Protein AF-A0A5R9M4S6-F1 (afdb_monomer)

Foldseek 3Di:
DDPPDDDDPPDDPDPDDPDDDDDDDDDDDDPPPPVPPPPPDPPPQVLQADPPPRDGDPDDDDCADPPPRDGRPD

Structure (mmCIF, N/CA/C/O backbone):
data_AF-A0A5R9M4S6-F1
#
_entry.id   AF-A0A5R9M4S6-F1
#
loop_
_atom_site.group_PDB
_atom_site.id
_atom_site.type_symbol
_atom_site.label_atom_id
_atom_site.label_alt_id
_atom_site.label_comp_id
_atom_site.label_asym_id
_atom_site.label_entity_id
_atom_site.label_seq_id
_atom_site.pdbx_PDB_ins_code
_atom_site.Cartn_x
_atom_site.Cartn_y
_atom_site.Cartn_z
_atom_site.occupancy
_atom_site.B_iso_or_equiv
_atom_site.auth_seq_id
_atom_site.auth_comp_id
_atom_site.auth_asym_id
_atom_site.auth_atom_id
_atom_site.pdbx_PDB_model_num
ATOM 1 N N . MET A 1 1 ? 13.953 48.481 -31.158 1.00 56.41 1 MET A N 1
ATOM 2 C CA . MET A 1 1 ? 14.639 47.336 -31.786 1.00 56.41 1 MET A CA 1
ATOM 3 C C . MET A 1 1 ? 13.702 46.147 -31.650 1.00 56.41 1 MET A C 1
ATOM 5 O O . MET A 1 1 ? 13.400 45.789 -30.520 1.00 56.41 1 MET A O 1
ATOM 9 N N . SER A 1 2 ? 13.140 45.630 -32.742 1.00 59.00 2 SER A N 1
ATOM 10 C CA . SER A 1 2 ? 12.242 44.467 -32.672 1.00 59.00 2 SER A CA 1
ATOM 11 C C . SER A 1 2 ? 13.062 43.201 -32.411 1.00 59.00 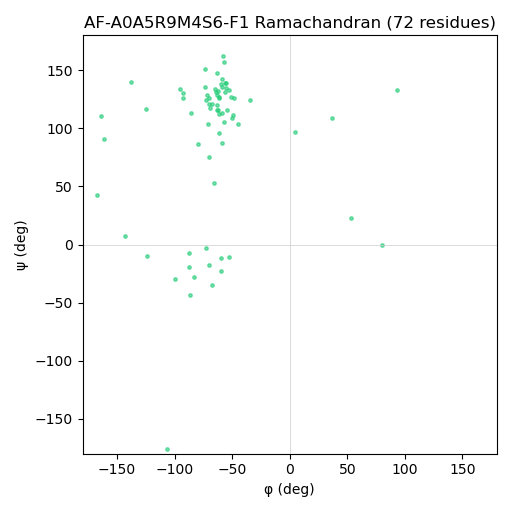2 SER A C 1
ATOM 13 O O . SER A 1 2 ? 14.103 43.050 -33.051 1.00 59.00 2 SER A O 1
ATOM 15 N N . PRO A 1 3 ? 12.647 42.295 -31.510 1.00 71.81 3 PRO A N 1
ATOM 16 C CA . PRO A 1 3 ? 13.287 40.994 -31.416 1.00 71.81 3 PRO A CA 1
ATOM 17 C C . PRO A 1 3 ? 12.924 40.197 -32.672 1.00 71.81 3 PRO A C 1
ATOM 19 O O . PRO A 1 3 ? 11.748 39.941 -32.932 1.00 71.81 3 PRO A O 1
ATOM 22 N N . THR A 1 4 ? 13.917 39.833 -33.481 1.00 73.06 4 THR A N 1
ATOM 23 C CA . THR A 1 4 ? 13.722 38.819 -34.519 1.00 73.06 4 THR A CA 1
ATOM 24 C C . THR A 1 4 ? 13.368 37.520 -33.798 1.00 73.06 4 THR A C 1
ATOM 26 O O . THR A 1 4 ? 14.155 37.036 -32.986 1.00 73.06 4 THR A O 1
ATOM 29 N N . ASN A 1 5 ? 12.155 37.014 -34.012 1.00 73.62 5 ASN A N 1
ATOM 30 C CA . ASN A 1 5 ? 11.697 35.763 -33.410 1.00 73.62 5 ASN A CA 1
ATOM 31 C C . ASN A 1 5 ? 12.635 34.615 -33.858 1.00 73.62 5 ASN A C 1
ATOM 33 O O . ASN A 1 5 ? 13.044 34.624 -35.025 1.00 73.62 5 ASN A O 1
ATOM 37 N N . PRO A 1 6 ? 13.034 33.673 -32.983 1.00 70.62 6 PRO A N 1
ATOM 38 C CA . PRO A 1 6 ? 13.799 32.501 -33.402 1.00 70.62 6 PRO A CA 1
ATOM 39 C C . PRO A 1 6 ? 13.007 31.694 -34.436 1.00 70.62 6 PRO A C 1
ATOM 41 O O . PRO A 1 6 ? 11.809 31.478 -34.283 1.00 70.62 6 PRO A O 1
ATOM 44 N N . VAL A 1 7 ? 13.679 31.267 -35.505 1.00 72.00 7 VAL A N 1
ATOM 45 C CA . VAL A 1 7 ? 13.073 30.399 -36.521 1.00 72.00 7 VAL A CA 1
ATOM 46 C C . VAL A 1 7 ? 12.707 29.061 -35.866 1.00 72.00 7 VAL A C 1
ATOM 48 O O . VAL A 1 7 ? 13.528 28.498 -35.138 1.00 72.00 7 VAL A O 1
ATOM 51 N N . GLU A 1 8 ? 11.483 28.574 -36.077 1.00 68.62 8 GLU A N 1
ATOM 52 C CA . GLU A 1 8 ? 11.059 27.260 -35.581 1.00 68.62 8 GLU A CA 1
ATOM 53 C C . GLU A 1 8 ? 11.972 26.146 -36.142 1.00 68.62 8 GLU A C 1
ATOM 55 O O . GLU A 1 8 ? 12.408 26.235 -37.296 1.00 68.62 8 GLU A O 1
ATOM 60 N N . PRO A 1 9 ? 12.302 25.104 -35.354 1.00 65.81 9 PRO A N 1
ATOM 61 C CA . PRO A 1 9 ? 13.014 23.942 -35.868 1.00 65.81 9 PRO A CA 1
ATOM 62 C C . PRO A 1 9 ? 12.163 23.247 -36.934 1.00 65.81 9 PRO A C 1
ATOM 64 O O . PRO A 1 9 ? 10.984 22.994 -36.707 1.00 65.81 9 PRO A O 1
ATOM 67 N N . ALA A 1 10 ? 12.770 22.928 -38.080 1.00 66.06 10 ALA A N 1
ATOM 68 C CA . ALA A 1 10 ? 12.119 22.154 -39.130 1.00 66.06 10 ALA A CA 1
ATOM 69 C C . ALA A 1 10 ? 11.516 20.868 -38.544 1.00 66.06 10 ALA A C 1
ATOM 71 O O . ALA A 1 10 ? 12.208 20.115 -37.851 1.00 66.06 10 ALA A O 1
ATOM 72 N N . GLU A 1 11 ? 10.230 20.648 -38.811 1.00 63.38 11 GLU A N 1
ATOM 73 C CA . GLU A 1 11 ? 9.535 19.427 -38.419 1.00 63.38 11 GLU A CA 1
ATOM 74 C C . GLU A 1 11 ? 10.288 18.208 -38.978 1.00 63.38 11 GLU A C 1
ATOM 76 O O . GLU A 1 11 ? 10.786 18.263 -40.109 1.00 63.38 11 GLU A O 1
ATOM 81 N N . PRO A 1 12 ? 10.435 17.116 -38.211 1.00 66.94 12 PRO A N 1
ATOM 82 C CA . PRO A 1 12 ? 11.081 15.924 -38.731 1.00 66.94 12 PRO A CA 1
ATOM 83 C C . PRO A 1 12 ? 10.229 15.348 -39.866 1.00 66.94 12 PRO A C 1
ATOM 85 O O . PRO A 1 12 ? 9.018 15.191 -39.717 1.00 66.94 12 PRO A O 1
ATOM 88 N N . ASP A 1 13 ? 10.872 14.998 -40.981 1.00 66.38 13 ASP A N 1
ATOM 89 C CA . ASP A 1 13 ? 10.292 14.082 -41.963 1.00 66.38 13 ASP A CA 1
ATOM 90 C C . ASP A 1 13 ? 9.969 12.787 -41.201 1.00 66.38 13 ASP A C 1
ATOM 92 O O . ASP A 1 13 ? 10.866 12.102 -40.698 1.00 66.38 13 ASP A O 1
ATOM 96 N N . GLY A 1 14 ? 8.677 12.567 -40.942 1.00 65.88 14 GLY A N 1
ATOM 97 C CA . GLY A 1 14 ? 8.199 11.476 -40.097 1.00 65.88 14 GLY A CA 1
ATOM 98 C C . GLY A 1 14 ? 8.649 10.111 -40.629 1.00 65.88 14 GLY A C 1
ATOM 99 O O . GLY A 1 14 ? 9.031 9.990 -41.793 1.00 65.88 14 GLY A O 1
ATOM 100 N N . PRO A 1 15 ? 8.619 9.042 -39.813 1.00 68.31 15 PRO A N 1
ATOM 101 C CA . PRO A 1 15 ? 8.978 7.723 -40.312 1.00 68.31 15 PRO A CA 1
ATOM 102 C C . PRO A 1 15 ? 8.007 7.331 -41.429 1.00 68.31 15 PRO A C 1
ATOM 104 O O . PRO A 1 15 ? 6.792 7.376 -41.236 1.00 68.31 15 PRO A O 1
ATOM 107 N N . ALA A 1 16 ? 8.550 6.952 -42.590 1.00 63.75 16 ALA A N 1
ATOM 108 C CA . ALA A 1 16 ? 7.765 6.399 -43.684 1.00 63.75 16 ALA A CA 1
ATOM 109 C C . ALA A 1 16 ? 6.835 5.301 -43.144 1.00 63.75 16 ALA A C 1
ATOM 111 O O . ALA A 1 16 ? 7.285 4.383 -42.452 1.00 63.75 16 ALA A O 1
ATOM 112 N N . GLU A 1 17 ? 5.539 5.438 -43.426 1.00 61.72 17 GLU A N 1
ATOM 113 C CA . GLU A 1 17 ? 4.506 4.526 -42.942 1.00 61.72 17 GLU A CA 1
ATOM 114 C C . GLU A 1 17 ? 4.870 3.072 -43.290 1.00 61.72 17 GLU A C 1
ATOM 116 O O . GLU A 1 17 ? 5.251 2.792 -44.434 1.00 61.72 17 GLU A O 1
ATOM 121 N N . PRO A 1 18 ? 4.768 2.109 -42.357 1.00 64.56 18 PRO A N 1
ATOM 122 C CA . PRO A 1 18 ? 4.956 0.719 -42.721 1.00 64.56 18 PRO A CA 1
ATOM 123 C C . PRO A 1 18 ? 3.766 0.278 -43.576 1.00 64.56 18 PRO A C 1
ATOM 125 O O . 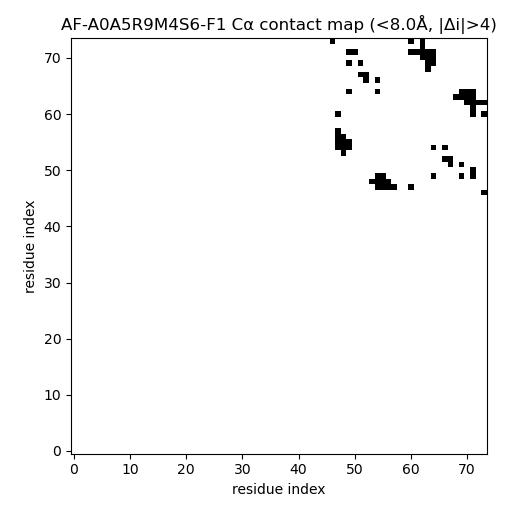PRO A 1 18 ? 2.612 0.390 -43.162 1.00 64.56 18 PRO A O 1
ATOM 128 N N . ALA A 1 19 ? 4.045 -0.259 -44.764 1.00 63.44 19 ALA A N 1
ATOM 129 C CA . ALA A 1 19 ? 3.038 -0.955 -45.551 1.00 63.44 19 ALA A CA 1
ATOM 130 C C . ALA A 1 19 ? 2.410 -2.056 -44.678 1.00 63.44 19 ALA A C 1
ATOM 132 O O . ALA A 1 19 ? 3.102 -2.970 -44.222 1.00 63.44 19 ALA A O 1
ATOM 133 N N . GLY A 1 20 ? 1.112 -1.920 -44.394 1.00 62.44 20 GLY A N 1
ATOM 134 C CA . GLY A 1 20 ? 0.374 -2.843 -43.536 1.00 62.44 20 GLY A CA 1
ATOM 135 C C . GLY A 1 20 ? 0.437 -4.289 -44.046 1.00 62.44 20 GLY A C 1
ATOM 136 O O . GLY A 1 20 ? 0.671 -4.524 -45.236 1.00 62.44 20 GLY A O 1
ATOM 137 N N . PRO A 1 21 ? 0.228 -5.288 -43.173 1.00 65.06 21 PRO A N 1
ATOM 138 C CA . PRO A 1 21 ? 0.269 -6.674 -43.600 1.00 65.06 21 PRO A CA 1
ATOM 139 C C . PRO A 1 21 ? -0.918 -6.953 -44.525 1.00 65.06 21 PRO A C 1
ATOM 141 O O . PRO A 1 21 ? -2.077 -6.803 -44.140 1.00 65.06 21 PRO A O 1
ATOM 144 N N . ALA A 1 22 ? -0.623 -7.378 -45.754 1.00 59.97 22 ALA A N 1
ATOM 145 C CA . ALA A 1 22 ? -1.624 -7.930 -46.651 1.00 59.97 22 ALA A CA 1
ATOM 146 C C . ALA A 1 22 ? -2.256 -9.157 -45.978 1.00 59.97 22 ALA A C 1
ATOM 148 O O . ALA A 1 22 ? -1.582 -10.162 -45.725 1.00 59.97 22 ALA A O 1
ATOM 149 N N . GLY A 1 23 ? -3.542 -9.038 -45.648 1.00 58.06 23 GLY A N 1
ATOM 150 C CA . GLY A 1 23 ? -4.337 -10.120 -45.094 1.00 58.06 23 GLY A CA 1
ATOM 151 C C . GLY A 1 23 ? -4.293 -11.342 -46.005 1.00 58.06 23 GLY A C 1
ATOM 152 O O . GLY A 1 23 ? -4.422 -11.233 -47.224 1.00 58.06 23 GLY A O 1
ATOM 153 N N . ARG A 1 24 ? -4.099 -12.511 -45.397 1.00 59.25 24 ARG A N 1
ATOM 154 C CA . ARG A 1 24 ? -4.458 -13.783 -46.013 1.00 59.25 24 ARG A CA 1
ATOM 155 C C . ARG A 1 24 ? -5.379 -14.532 -45.068 1.00 59.25 24 ARG A C 1
ATOM 157 O O . ARG A 1 24 ? -5.006 -14.868 -43.946 1.00 59.25 24 ARG A O 1
ATOM 164 N N . ASP A 1 25 ? -6.588 -14.737 -45.550 1.00 68.50 25 ASP A N 1
ATOM 165 C CA . ASP A 1 25 ? -7.647 -15.511 -44.936 1.00 68.50 25 ASP A CA 1
ATOM 166 C C . ASP A 1 25 ? -7.208 -16.978 -44.831 1.00 68.50 25 ASP A C 1
ATOM 168 O O . ASP A 1 25 ? -6.890 -17.628 -45.827 1.00 68.50 25 ASP A O 1
ATOM 172 N N . GLY A 1 26 ? -7.163 -17.503 -43.608 1.00 56.22 26 GLY A N 1
ATOM 173 C CA . GLY A 1 26 ? -6.830 -18.897 -43.338 1.00 56.22 26 GLY A CA 1
ATOM 174 C C . GLY A 1 26 ? -7.297 -19.301 -41.947 1.00 56.22 26 GLY A C 1
ATOM 175 O O . GLY A 1 26 ? -6.576 -19.126 -40.971 1.00 56.22 26 GLY A O 1
ATOM 176 N N . SER A 1 27 ? -8.522 -19.817 -41.850 1.00 62.47 27 SER A N 1
ATOM 177 C CA . SER A 1 27 ? -9.082 -20.382 -40.620 1.00 62.47 27 SER A CA 1
ATOM 178 C C . SER A 1 27 ? -8.282 -21.589 -40.122 1.00 62.47 27 SER A C 1
ATOM 180 O O . SER A 1 27 ? -8.179 -22.579 -40.841 1.00 62.47 27 SER A O 1
ATOM 182 N N . ALA A 1 28 ? -7.839 -21.556 -38.861 1.00 56.44 28 ALA A N 1
ATOM 183 C CA . ALA A 1 28 ? -7.721 -22.741 -38.008 1.00 56.44 28 ALA A CA 1
ATOM 184 C C . ALA A 1 28 ? -7.580 -22.347 -36.525 1.00 56.44 28 ALA A C 1
ATOM 186 O O . ALA A 1 28 ? -6.536 -21.861 -36.102 1.00 56.44 28 ALA A O 1
ATOM 187 N N . GLY A 1 29 ? -8.634 -22.634 -35.756 1.00 56.19 29 GLY A N 1
ATOM 188 C CA . GLY A 1 29 ? -8.657 -22.657 -34.291 1.00 56.19 29 GLY A CA 1
ATOM 189 C C . GLY A 1 29 ? -9.089 -21.339 -33.639 1.00 56.19 29 GLY A C 1
ATOM 190 O O . GLY A 1 29 ? -8.558 -20.292 -34.009 1.00 56.19 29 GLY A O 1
ATOM 191 N N . PRO A 1 30 ? -10.009 -21.340 -32.648 1.00 58.53 30 PRO A N 1
ATOM 192 C CA . PRO A 1 30 ? -9.962 -20.255 -31.679 1.00 58.53 30 PRO A CA 1
ATOM 193 C C . PRO A 1 30 ? -8.546 -20.293 -31.090 1.00 58.53 30 PRO A C 1
ATOM 195 O O . PRO A 1 30 ? -8.091 -21.384 -30.724 1.00 58.53 30 PRO A O 1
ATOM 198 N N . PRO A 1 31 ? -7.810 -19.175 -30.995 1.00 55.53 31 PRO A N 1
ATOM 199 C CA . PRO A 1 31 ? -6.806 -19.126 -29.965 1.00 55.53 31 PRO A CA 1
ATOM 200 C C . PRO A 1 31 ? -7.599 -19.258 -28.664 1.00 55.53 31 PRO A C 1
ATOM 202 O O . PRO A 1 31 ? -8.112 -18.285 -28.122 1.00 55.53 31 PRO A O 1
ATOM 205 N N . ASP A 1 32 ? -7.689 -20.483 -28.154 1.00 57.81 32 ASP A N 1
ATOM 206 C CA . ASP A 1 32 ? -7.757 -20.750 -26.723 1.00 57.81 32 ASP A CA 1
ATOM 207 C C . ASP A 1 32 ? -6.409 -20.308 -26.123 1.00 57.81 32 ASP A C 1
ATOM 209 O O . ASP A 1 32 ? -5.669 -21.050 -25.496 1.00 57.81 32 ASP A O 1
ATOM 213 N N . THR A 1 33 ? -6.019 -19.068 -26.407 1.00 57.34 33 THR A N 1
ATOM 214 C CA . THR A 1 33 ? -5.261 -18.287 -25.470 1.00 57.34 33 THR A CA 1
ATOM 215 C C . THR A 1 33 ? -6.346 -17.815 -24.528 1.00 57.34 33 THR A C 1
ATOM 217 O O . THR A 1 33 ? -6.909 -16.730 -24.689 1.00 57.34 33 THR A O 1
ATOM 220 N N . VAL A 1 34 ? -6.660 -18.642 -23.528 1.00 60.66 34 VAL A N 1
ATOM 221 C CA . VAL A 1 34 ? -6.806 -18.056 -22.201 1.00 60.66 34 VAL A CA 1
ATOM 222 C C . VAL A 1 34 ? -5.599 -17.138 -22.115 1.00 60.66 34 VAL A C 1
ATOM 224 O O . VAL A 1 34 ? -4.467 -17.620 -22.123 1.00 60.66 34 VAL A O 1
ATOM 227 N N . ALA A 1 35 ? -5.822 -15.830 -22.264 1.00 60.41 35 ALA A N 1
ATOM 228 C CA . ALA A 1 35 ? -4.813 -14.872 -21.886 1.00 60.41 35 ALA A CA 1
ATOM 229 C C . ALA A 1 35 ? -4.446 -15.335 -20.484 1.00 60.41 35 ALA A C 1
ATOM 231 O O . ALA A 1 35 ? -5.327 -15.354 -19.615 1.00 60.41 35 ALA A O 1
ATOM 232 N N . GLU A 1 36 ? -3.222 -15.863 -20.328 1.00 63.38 36 GLU A N 1
ATOM 233 C CA . GLU A 1 36 ? -2.608 -16.083 -19.022 1.00 63.38 36 GLU A CA 1
ATOM 234 C C . GLU A 1 36 ? -3.109 -14.927 -18.173 1.00 63.38 36 GLU A C 1
ATOM 236 O O . GLU A 1 36 ? -3.018 -13.804 -18.682 1.00 63.38 36 GLU A O 1
ATOM 241 N N . PRO A 1 37 ? -3.749 -15.146 -17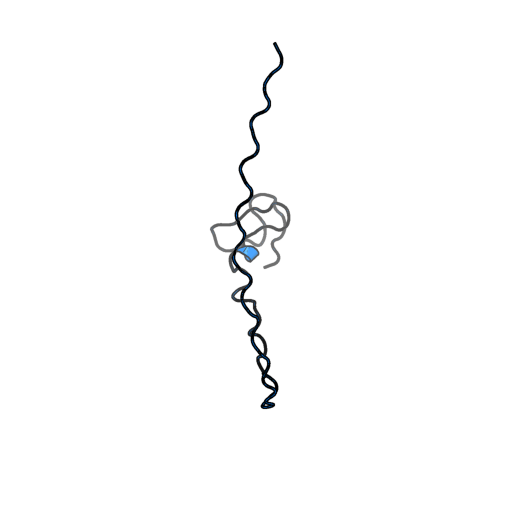.009 1.00 61.38 37 PRO A N 1
ATOM 242 C CA . PRO A 1 37 ? -4.222 -14.016 -16.231 1.00 61.38 37 PRO A CA 1
ATOM 243 C C . PRO A 1 37 ? -3.031 -13.066 -16.121 1.00 61.38 37 PRO A C 1
ATOM 245 O O . PRO A 1 37 ? -2.024 -13.436 -15.519 1.00 61.38 37 PRO A O 1
ATOM 248 N N . GLU A 1 38 ? -3.091 -11.922 -16.819 1.00 62.03 38 GLU A N 1
ATOM 249 C CA . GLU A 1 38 ? -2.026 -10.920 -16.875 1.00 62.03 38 GLU A CA 1
ATOM 250 C C . GLU A 1 38 ? -2.004 -10.278 -15.489 1.00 62.03 3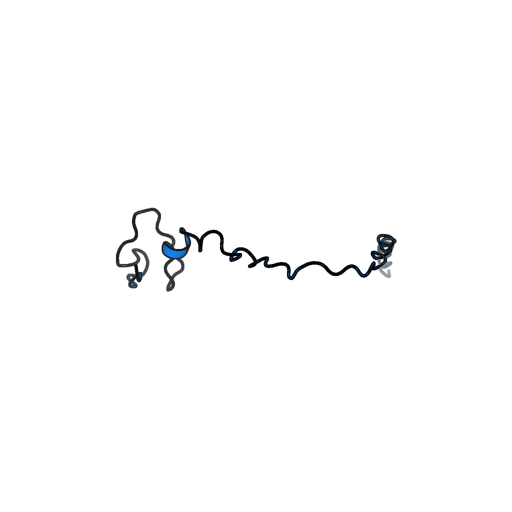8 GLU A C 1
ATOM 252 O O . GLU A 1 38 ? -2.571 -9.225 -15.221 1.00 62.03 38 GLU A O 1
ATOM 257 N N . GLY A 1 39 ? -1.456 -11.045 -14.565 1.00 64.19 39 GLY A N 1
ATOM 258 C CA . GLY A 1 39 ? -1.635 -10.983 -13.129 1.00 64.19 39 GLY A CA 1
ATOM 259 C C . GLY A 1 39 ? -0.562 -11.860 -12.498 1.00 64.19 39 GLY A C 1
ATOM 260 O O . GLY A 1 39 ? -0.834 -12.657 -11.602 1.00 64.19 39 GLY A O 1
ATOM 261 N N . GLY A 1 40 ? 0.662 -11.747 -13.025 1.00 60.84 40 GLY A N 1
ATOM 262 C CA . GLY A 1 40 ? 1.867 -12.182 -12.334 1.00 60.84 40 GLY A CA 1
ATOM 263 C C . GLY A 1 40 ? 1.973 -11.362 -11.060 1.00 60.84 40 GLY A C 1
ATOM 264 O O . GLY A 1 40 ? 2.057 -10.142 -11.136 1.00 60.84 40 GLY A O 1
ATOM 265 N N . GLU A 1 41 ? 1.814 -12.061 -9.935 1.00 60.78 41 GLU A N 1
ATOM 266 C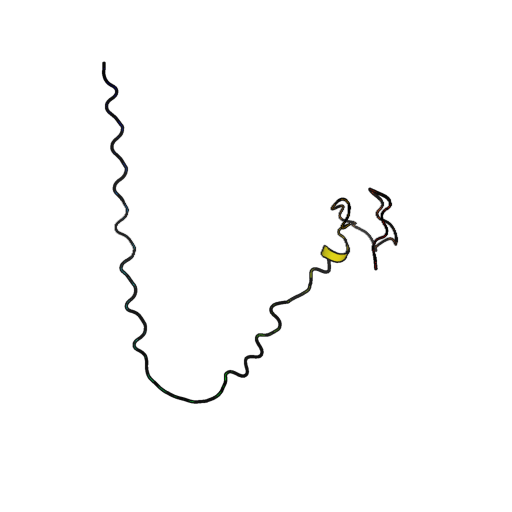 CA . GLU A 1 41 ? 1.733 -11.571 -8.564 1.00 60.78 41 GLU A CA 1
ATOM 267 C C . GLU A 1 41 ? 0.984 -10.239 -8.391 1.00 60.78 41 GLU A C 1
ATOM 269 O O . GLU A 1 41 ? 1.501 -9.155 -8.643 1.00 60.78 41 GLU A O 1
ATOM 274 N N . SER A 1 42 ? -0.217 -10.271 -7.810 1.00 57.03 42 SER A N 1
ATOM 275 C CA . SER A 1 42 ? -0.683 -9.111 -7.047 1.00 57.03 42 SER A CA 1
ATOM 276 C C . SER A 1 42 ? 0.332 -8.873 -5.934 1.00 57.03 42 SER A C 1
ATOM 278 O O . SER A 1 42 ? 0.231 -9.466 -4.868 1.00 57.03 42 SER A O 1
ATOM 280 N N . ALA A 1 43 ? 1.365 -8.101 -6.264 1.00 63.69 43 ALA A N 1
ATOM 281 C CA . ALA A 1 43 ? 2.431 -7.576 -5.454 1.00 63.69 43 ALA A CA 1
ATOM 282 C C . ALA A 1 43 ? 2.383 -8.095 -4.016 1.00 63.69 43 ALA A C 1
ATOM 284 O O . ALA A 1 43 ? 1.715 -7.498 -3.177 1.00 63.69 43 ALA A O 1
ATOM 285 N N . CYS A 1 44 ? 3.151 -9.133 -3.676 1.00 68.44 44 CYS A N 1
ATOM 286 C CA . CYS A 1 44 ? 3.382 -9.483 -2.264 1.00 68.44 44 CYS A CA 1
ATOM 287 C C . CYS A 1 44 ? 3.887 -8.275 -1.433 1.00 68.44 44 CYS A C 1
ATOM 289 O O . CYS A 1 44 ? 3.952 -8.334 -0.208 1.00 68.44 44 CYS A O 1
ATOM 291 N N . TRP A 1 45 ? 4.264 -7.176 -2.100 1.0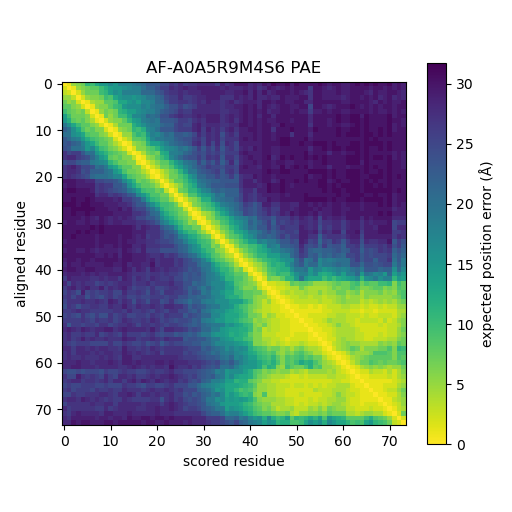0 75.06 45 TRP A N 1
ATOM 292 C CA . TRP A 1 45 ? 4.564 -5.878 -1.519 1.00 75.06 45 TRP A CA 1
ATOM 293 C C . TRP A 1 45 ? 3.333 -4.983 -1.247 1.00 75.06 45 TRP A C 1
ATOM 295 O O . TRP A 1 45 ? 3.402 -4.197 -0.309 1.00 75.06 45 TRP A O 1
ATOM 305 N N . LEU A 1 46 ? 2.214 -5.100 -1.981 1.00 76.19 46 LEU A N 1
ATOM 306 C CA . LEU A 1 46 ? 0.971 -4.337 -1.748 1.00 76.19 46 LEU A CA 1
ATOM 307 C C . LEU A 1 46 ? 0.294 -4.729 -0.434 1.00 76.19 46 LEU A C 1
ATOM 309 O O . LEU A 1 46 ? -0.213 -3.857 0.264 1.00 76.19 46 LEU A O 1
ATOM 313 N N . ASP A 1 47 ? 0.368 -6.003 -0.049 1.00 74.50 47 ASP A N 1
ATOM 314 C CA . ASP A 1 47 ? -0.090 -6.473 1.269 1.00 74.50 47 ASP A CA 1
ATOM 315 C C . ASP A 1 47 ? 0.659 -5.780 2.429 1.00 74.50 47 ASP A C 1
ATOM 317 O O . ASP A 1 47 ? 0.155 -5.635 3.541 1.00 74.50 47 ASP A O 1
ATOM 321 N N . ARG A 1 48 ? 1.861 -5.252 2.154 1.00 79.25 48 ARG A N 1
ATOM 322 C CA . ARG A 1 48 ? 2.664 -4.505 3.131 1.00 79.25 48 ARG A CA 1
ATOM 323 C C . ARG A 1 48 ? 2.345 -3.012 3.186 1.00 79.25 48 ARG A C 1
ATOM 325 O O . ARG A 1 48 ? 2.899 -2.329 4.056 1.00 79.25 48 ARG A O 1
ATOM 332 N N . VAL A 1 49 ? 1.506 -2.499 2.283 1.00 85.88 49 VAL A N 1
ATOM 333 C CA . VAL A 1 49 ? 1.121 -1.082 2.207 1.00 85.88 49 VAL A CA 1
ATOM 334 C C . VAL A 1 49 ? -0.158 -0.854 3.001 1.00 85.88 49 VAL A C 1
ATOM 336 O O . VAL A 1 49 ? -1.187 -1.485 2.775 1.00 85.88 49 VAL A O 1
ATOM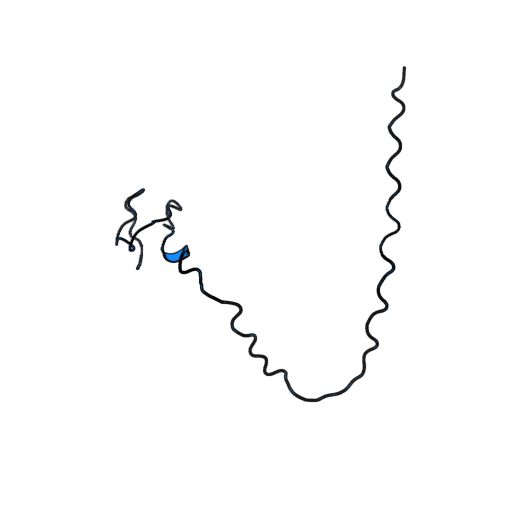 339 N N . CYS A 1 50 ? -0.127 0.094 3.933 1.00 88.62 50 CYS A N 1
ATOM 340 C CA . CYS A 1 50 ? -1.333 0.474 4.655 1.00 88.62 50 CYS A CA 1
ATOM 341 C C . CYS A 1 50 ? -2.292 1.286 3.760 1.00 88.62 50 CYS A C 1
ATOM 343 O O . CYS A 1 50 ? -1.913 2.378 3.341 1.00 88.62 50 CYS A O 1
ATOM 345 N N . PRO A 1 51 ? -3.567 0.884 3.584 1.00 84.75 51 PRO A N 1
ATOM 346 C CA . PRO A 1 51 ? -4.521 1.605 2.728 1.00 84.75 51 PRO A CA 1
ATOM 347 C C . PRO A 1 51 ? -5.012 2.943 3.314 1.00 84.75 51 PRO A C 1
ATOM 349 O O . PRO A 1 51 ? -5.813 3.638 2.698 1.00 84.75 51 PRO A O 1
ATOM 352 N N . GLN A 1 52 ? -4.601 3.291 4.538 1.00 87.81 52 GLN A N 1
ATOM 353 C CA . GLN A 1 52 ? -4.975 4.547 5.200 1.00 87.81 52 GLN A CA 1
ATOM 354 C C . GLN A 1 52 ? -3.889 5.622 5.119 1.00 87.81 52 GLN A C 1
ATOM 356 O O . GLN A 1 52 ? -4.209 6.805 5.186 1.00 87.81 52 GLN A O 1
ATOM 361 N N . CYS A 1 53 ? -2.613 5.237 5.055 1.00 92.25 53 CYS A N 1
ATOM 362 C CA . CYS A 1 53 ? -1.497 6.184 5.143 1.00 92.25 53 CYS A CA 1
ATOM 363 C C . CYS A 1 53 ? -0.307 5.845 4.237 1.00 92.25 53 CYS A C 1
ATOM 365 O O . CYS A 1 53 ? 0.751 6.456 4.394 1.00 92.25 53 CYS A O 1
ATOM 367 N N . ASP A 1 54 ? -0.459 4.846 3.363 1.00 88.88 54 ASP A N 1
ATOM 368 C CA . ASP A 1 54 ? 0.545 4.365 2.406 1.00 88.88 54 ASP A CA 1
ATOM 369 C C . ASP A 1 54 ? 1.901 4.001 3.032 1.00 88.88 54 ASP A C 1
ATOM 371 O O . ASP A 1 54 ? 2.947 3.979 2.384 1.00 88.88 54 ASP A O 1
ATOM 375 N N . ALA A 1 55 ? 1.906 3.693 4.331 1.00 88.25 55 ALA A N 1
ATOM 376 C CA . ALA A 1 55 ? 3.104 3.226 5.008 1.00 88.25 55 ALA A CA 1
ATOM 377 C C . ALA A 1 55 ? 3.437 1.797 4.570 1.00 88.25 55 ALA A C 1
ATOM 379 O O . ALA A 1 55 ? 2.586 0.913 4.674 1.00 88.25 55 ALA A O 1
ATOM 380 N N . VAL A 1 56 ? 4.687 1.580 4.159 1.00 86.06 56 VAL A N 1
ATOM 381 C CA . VAL A 1 56 ? 5.239 0.262 3.824 1.00 86.06 56 VAL A CA 1
ATOM 382 C C . VAL A 1 56 ? 5.910 -0.339 5.056 1.00 86.06 56 VAL A C 1
ATOM 384 O O . VAL A 1 56 ? 6.714 0.328 5.711 1.00 86.06 56 VAL A O 1
ATOM 387 N N . SER A 1 57 ? 5.589 -1.592 5.374 1.00 80.38 57 SER A N 1
ATOM 388 C CA . SER A 1 57 ? 6.230 -2.333 6.471 1.00 80.38 57 SER A CA 1
ATOM 389 C C . SER A 1 57 ? 7.388 -3.204 5.964 1.00 80.38 57 SER A C 1
ATOM 391 O O . SER A 1 57 ? 7.240 -3.920 4.977 1.00 80.38 57 SER A O 1
ATOM 393 N N . ASP A 1 58 ? 8.532 -3.166 6.656 1.00 74.44 58 ASP A N 1
ATOM 394 C CA . ASP A 1 58 ? 9.739 -3.943 6.304 1.00 74.44 58 ASP A CA 1
ATOM 395 C C . ASP A 1 58 ? 9.754 -5.363 6.928 1.00 74.44 58 ASP A C 1
ATOM 397 O O . ASP A 1 58 ? 10.433 -6.262 6.440 1.00 7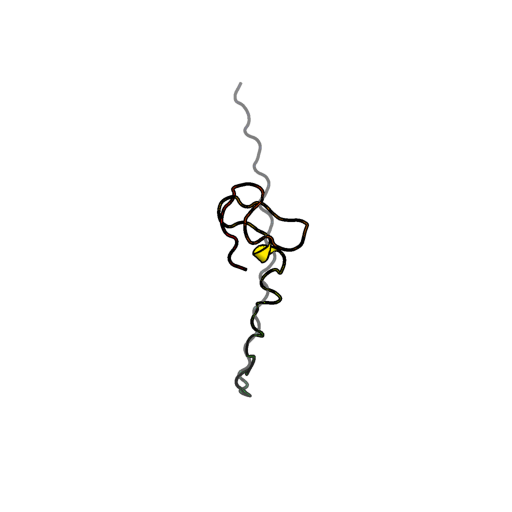4.44 58 ASP A O 1
ATOM 401 N N . GLY A 1 59 ? 8.947 -5.594 7.974 1.00 74.38 59 GLY A N 1
ATOM 402 C CA . GLY A 1 59 ? 8.838 -6.868 8.704 1.00 74.38 59 GLY A CA 1
ATOM 403 C C . GLY A 1 59 ? 7.546 -7.663 8.434 1.00 74.38 59 GLY A C 1
ATOM 404 O O . GLY A 1 59 ? 6.730 -7.247 7.609 1.00 74.38 59 GLY A O 1
ATOM 405 N N . PRO A 1 60 ? 7.331 -8.804 9.127 1.00 68.81 60 PRO A N 1
ATOM 406 C CA . PRO A 1 60 ? 6.095 -9.585 9.014 1.00 68.81 60 PRO A CA 1
ATOM 407 C C . PRO A 1 60 ? 4.865 -8.716 9.335 1.00 68.81 60 PRO A C 1
ATOM 409 O O . PRO A 1 60 ? 4.942 -7.916 10.274 1.00 68.81 60 PRO A O 1
ATOM 412 N N . PRO A 1 61 ? 3.753 -8.844 8.581 1.00 65.69 61 PRO A N 1
ATOM 413 C CA . PRO A 1 61 ? 2.636 -7.910 8.657 1.00 65.69 61 PRO A CA 1
ATOM 414 C C . PRO A 1 61 ? 1.996 -7.934 10.055 1.00 65.69 61 PRO A C 1
ATOM 416 O O . PRO A 1 61 ? 1.470 -8.963 10.487 1.00 65.69 61 PRO A O 1
ATOM 419 N N . PRO A 1 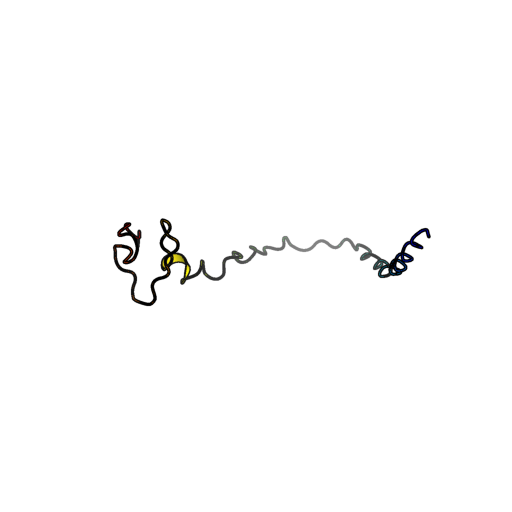62 ? 2.045 -6.819 10.807 1.00 71.25 62 PRO A N 1
ATOM 420 C CA . PRO A 1 62 ? 1.320 -6.708 12.063 1.00 71.25 62 PRO A CA 1
ATOM 421 C C . PRO A 1 62 ? -0.181 -6.546 11.790 1.00 71.25 62 PRO A C 1
ATOM 423 O O . PRO A 1 62 ? -0.576 -5.897 10.827 1.00 71.25 62 PRO A O 1
ATOM 426 N N . ALA A 1 63 ? -1.044 -7.007 12.702 1.00 82.38 63 ALA A N 1
ATOM 427 C CA . ALA A 1 63 ? -2.496 -6.780 12.604 1.00 82.38 63 ALA A CA 1
ATOM 428 C C . ALA A 1 63 ? -2.896 -5.282 12.594 1.00 82.38 63 ALA A C 1
ATOM 430 O O . ALA A 1 63 ? -4.050 -4.936 12.331 1.00 82.38 63 ALA A O 1
ATOM 431 N N . ARG A 1 64 ? -1.958 -4.376 12.916 1.00 85.88 64 ARG A N 1
ATOM 432 C CA . ARG A 1 64 ? -2.136 -2.919 12.909 1.00 85.88 64 ARG A CA 1
ATOM 433 C C . ARG A 1 64 ? -0.926 -2.207 12.320 1.00 85.88 64 ARG A C 1
ATOM 435 O O . ARG A 1 64 ? 0.206 -2.537 12.660 1.00 85.88 64 ARG A O 1
ATOM 442 N N . CYS A 1 65 ? -1.167 -1.167 11.529 1.00 89.00 65 CYS A N 1
ATOM 443 C CA . CYS A 1 65 ? -0.115 -0.325 10.973 1.00 89.00 65 CYS A CA 1
ATOM 444 C C . CYS A 1 65 ? 0.660 0.410 12.088 1.00 89.00 65 CYS A C 1
ATOM 446 O O . CYS A 1 65 ? 0.034 1.120 12.880 1.00 89.00 65 CYS A O 1
ATOM 448 N N . PRO A 1 66 ? 2.005 0.342 12.126 1.00 85.00 66 PRO A N 1
ATOM 449 C CA . PRO A 1 66 ? 2.804 1.026 13.146 1.00 85.00 66 PRO A CA 1
ATOM 450 C C . PRO A 1 66 ? 2.808 2.556 12.996 1.00 85.00 66 PRO A C 1
ATOM 452 O O . PRO A 1 66 ? 3.155 3.258 13.942 1.00 85.00 66 PRO A O 1
ATOM 455 N N . ARG A 1 67 ? 2.423 3.089 11.826 1.00 86.31 67 ARG A N 1
ATOM 456 C CA . ARG A 1 67 ? 2.421 4.535 11.560 1.00 86.31 67 ARG A CA 1
ATOM 457 C C . ARG A 1 67 ? 1.137 5.231 12.007 1.00 86.31 67 ARG A C 1
ATOM 459 O O . ARG A 1 67 ? 1.202 6.328 12.546 1.00 86.31 67 ARG A O 1
ATOM 466 N N . CYS A 1 68 ? -0.022 4.630 11.741 1.00 91.88 68 CYS A N 1
ATOM 467 C CA . CYS A 1 68 ? -1.329 5.263 11.975 1.00 91.88 68 CYS A CA 1
ATOM 468 C C . CYS A 1 68 ? -2.274 4.454 12.877 1.00 91.88 68 CYS A C 1
ATOM 470 O O . CYS A 1 68 ? -3.317 4.964 13.269 1.00 91.88 68 CYS A O 1
ATOM 472 N N . GLY A 1 69 ? -1.942 3.200 13.203 1.00 88.94 69 GLY A N 1
ATOM 473 C CA . GLY A 1 69 ? -2.758 2.330 14.055 1.00 88.94 69 GLY A CA 1
ATOM 474 C C . GLY A 1 69 ? -3.948 1.649 13.366 1.00 88.94 69 GLY A C 1
ATOM 475 O O . GLY A 1 69 ? -4.655 0.885 14.023 1.00 88.94 69 GLY A O 1
ATOM 476 N N . ALA A 1 70 ? -4.171 1.878 12.066 1.00 88.50 70 ALA A N 1
ATOM 477 C CA . ALA A 1 70 ? -5.250 1.239 11.311 1.00 88.50 70 ALA A CA 1
ATOM 478 C C . ALA A 1 70 ? -5.083 -0.289 11.239 1.00 88.50 70 ALA A C 1
ATOM 480 O O . ALA A 1 70 ? -3.960 -0.792 11.194 1.00 88.50 70 ALA A O 1
ATOM 481 N N . GLY A 1 71 ? -6.197 -1.027 11.203 1.00 84.12 71 GLY A N 1
ATOM 482 C CA . GLY A 1 71 ? -6.180 -2.479 11.019 1.00 84.12 71 GLY A CA 1
ATOM 483 C C . GLY A 1 71 ? -5.759 -2.847 9.597 1.00 84.12 71 GLY A C 1
ATOM 484 O O . GLY A 1 71 ? -6.415 -2.435 8.642 1.00 84.12 71 GLY A O 1
ATOM 485 N N . LEU A 1 72 ? -4.679 -3.615 9.463 1.00 75.75 72 LEU A N 1
ATOM 486 C CA . LEU A 1 72 ? -4.284 -4.222 8.194 1.00 75.75 72 LEU A CA 1
ATOM 487 C C . LEU A 1 72 ? -5.063 -5.538 8.104 1.00 75.75 72 LEU A C 1
ATOM 489 O O . LEU A 1 72 ? -4.925 -6.395 8.977 1.00 75.75 72 LEU A O 1
ATOM 493 N N . ARG A 1 73 ? -5.997 -5.645 7.153 1.00 63.28 73 ARG A N 1
ATOM 494 C CA . ARG A 1 73 ? -6.738 -6.893 6.921 1.00 63.28 73 ARG A CA 1
ATOM 495 C C . ARG A 1 73 ? -5.745 -7.873 6.301 1.00 63.28 73 ARG A C 1
ATOM 497 O O . ARG A 1 73 ? -5.363 -7.647 5.162 1.00 63.28 73 ARG A O 1
ATOM 504 N N . GLY A 1 74 ? -5.271 -8.822 7.108 1.00 56.84 74 GLY A N 1
ATOM 505 C CA . GLY A 1 74 ? -4.302 -9.841 6.698 1.00 56.84 74 GLY A CA 1
ATOM 506 C C . GLY A 1 74 ? -4.905 -10.976 5.892 1.00 56.84 74 GLY A C 1
ATOM 507 O O . GLY A 1 74 ? -6.147 -10.990 5.712 1.00 56.84 74 GLY A O 1
#

Solvent-accessible surface area (backbone atoms only — not comparable to full-atom values): 5500 Å² total; per-residue (Å²): 134,82,81,79,75,80,80,78,79,80,76,74,85,67,82,79,78,76,82,72,82,80,84,76,93,74,94,79,74,80,78,83,60,69,69,68,74,93,59,80,65,84,45,85,64,56,81,34,39,38,95,87,74,69,48,72,59,94,64,84,85,55,69,42,39,93,87,81,61,50,73,46,88,125

Secondary structure (DSSP, 8-state):
----PPPPPPPP-PPPPP-------------------S-S-S-TTGGGB-TTT-PBPSSSPPSB-TTT--B---

pLDDT: mean 70.25, std 10.98, range [55.53, 92.25]

Radius of gyration: 27.96 Å; Cα contacts (8 Å, |Δi|>4): 36; chains: 1; bounding box: 25×70×61 Å

Sequence (74 aa):
MSPTNPVEPAEPDGPAEPAGPAGRDGSAGPPDTVAEPEGGESACWLDRVCPQCDAVSDGPPPARCPRCGAGLRG

Mean predicted aligned error: 19.71 Å